Protein AF-A0A9P1D8M9-F1 (afdb_monomer)

Solvent-accessible surface area (backbone atoms only — not comparable to full-atom values): 9710 Å² total; per-residue (Å²): 132,84,57,68,71,58,57,52,52,51,53,57,55,58,54,73,77,52,80,89,57,94,80,52,59,65,56,72,58,44,52,62,52,55,50,53,52,49,54,53,49,50,51,52,50,47,54,51,45,61,74,48,66,83,54,83,80,42,76,63,54,57,52,51,51,53,50,51,52,53,50,51,52,54,57,50,67,72,66,58,78,61,70,66,42,81,45,79,55,98,90,42,82,41,79,46,59,63,82,79,78,78,93,59,58,70,71,58,46,50,54,50,50,52,52,53,47,51,72,68,60,61,59,84,78,84,65,78,83,68,68,42,92,76,56,84,78,56,84,75,80,63,47,100,85,71,47,91,71,81,88,131

Radius of gyration: 29.12 Å; Cα contacts (8 Å, |Δi|>4): 42; chains: 1; bounding box: 78×34×75 Å

Organism: NCBI:txid2562237

Mean predicted aligned error: 20.22 Å

pLDDT: mean 70.49, std 11.44, range [43.16, 90.38]

Sequence (152 aa):
MLYLPRRAAEIVALNSLYAQSSSGSLQHAALPRIRNVLEASDELLAEQADQNLGMIRDKHWARERLRREKAYTAAQAQKEEVEPKWVLRRGTWYYEGGVQPEYLPADQAMNKFVKEEEDRGRGPRWENGIAKPGLMRRWFKRNPHGGFFDEL

Nearest PDB structures (foldseek):
  8iy5-assembly1_R  TM=4.035E-01  e=4.353E+00  Homo sapiens
  8xgr-assembly1_R  TM=4.008E-01  e=7.981E+00  Homo sapiens
  8hbd-assembly1_R  TM=2.690E-01  e=6.096E+00  Homo sapiens

Secondary structure (DSSP, 8-state):
---HHHHHHHHHHHHHTS---TTSHHHHHHHHHHHHHHHHHHHHHHHHHHHHTTS---HHHHHHHHHHHHHHHHHHHTTS----EEEEETTEEEEESSPPPP---HHHHHHHHHHHHHHTT--S----SSS-TTTTTS--PPPTTS-S----

Structure (mmCIF, N/CA/C/O backbone):
data_AF-A0A9P1D8M9-F1
#
_entry.id   AF-A0A9P1D8M9-F1
#
loop_
_atom_site.group_PDB
_atom_site.id
_atom_site.type_symbol
_atom_site.label_atom_id
_atom_site.label_alt_id
_atom_site.label_comp_id
_atom_site.label_asym_id
_atom_site.label_entity_id
_atom_site.label_seq_id
_atom_site.pdbx_PDB_ins_code
_atom_site.Cartn_x
_atom_site.Cartn_y
_atom_site.Cartn_z
_atom_site.occupancy
_atom_site.B_iso_or_equiv
_atom_site.auth_seq_id
_atom_site.auth_comp_id
_atom_site.auth_asym_id
_atom_site.auth_atom_id
_atom_site.pdbx_PDB_model_num
ATOM 1 N N . MET A 1 1 ? 1.379 -5.120 -40.583 1.00 49.56 1 MET A N 1
ATOM 2 C CA . MET A 1 1 ? 0.240 -5.824 -39.951 1.00 49.56 1 MET A CA 1
ATOM 3 C C . MET A 1 1 ? 0.734 -6.461 -38.664 1.00 49.56 1 MET A C 1
ATOM 5 O O . MET A 1 1 ? 1.538 -7.379 -38.736 1.00 49.56 1 MET A O 1
ATOM 9 N N . LEU A 1 2 ? 0.337 -5.947 -37.498 1.00 51.44 2 LEU A N 1
ATOM 10 C CA . LEU A 1 2 ? 0.683 -6.583 -36.222 1.00 51.44 2 LEU A CA 1
ATOM 11 C C . LEU A 1 2 ? -0.130 -7.878 -36.079 1.00 51.44 2 LEU A C 1
ATOM 13 O O . LEU A 1 2 ? -1.344 -7.869 -36.274 1.00 51.44 2 LEU A O 1
ATOM 17 N N . TYR A 1 3 ? 0.563 -8.981 -35.795 1.00 72.12 3 TYR A N 1
ATOM 18 C CA . TYR A 1 3 ? 0.021 -10.337 -35.668 1.00 72.12 3 TYR A CA 1
ATOM 19 C C . TYR A 1 3 ? -1.166 -10.355 -34.679 1.00 72.12 3 TYR A C 1
ATOM 21 O O . TYR A 1 3 ? -1.029 -9.915 -33.538 1.00 72.12 3 TYR A O 1
ATOM 29 N N . LEU A 1 4 ? -2.321 -10.881 -35.104 1.00 74.19 4 LEU A N 1
ATOM 30 C CA . LEU A 1 4 ? -3.557 -11.023 -34.307 1.00 74.19 4 LEU A CA 1
ATOM 31 C C . LEU A 1 4 ? -3.346 -11.551 -32.864 1.00 74.19 4 LEU A C 1
ATOM 33 O O . LEU A 1 4 ? -3.939 -10.987 -31.944 1.00 74.19 4 LEU A O 1
ATOM 37 N N . PRO A 1 5 ? -2.466 -12.548 -32.625 1.00 72.44 5 PRO A N 1
ATOM 38 C CA . PRO A 1 5 ? -2.156 -13.041 -31.280 1.00 72.44 5 PRO A CA 1
ATOM 39 C C . PRO A 1 5 ? -1.569 -11.976 -30.349 1.00 72.44 5 PRO A C 1
ATOM 41 O O . PRO A 1 5 ? -1.891 -11.939 -29.165 1.00 72.44 5 PRO A O 1
ATOM 44 N N . ARG A 1 6 ? -0.730 -11.081 -30.886 1.00 69.88 6 ARG A N 1
ATOM 45 C CA . ARG A 1 6 ? -0.079 -10.020 -30.109 1.00 69.88 6 ARG A CA 1
ATOM 46 C C . ARG A 1 6 ? -1.095 -8.975 -29.652 1.00 69.88 6 ARG A C 1
ATOM 48 O O . ARG A 1 6 ? -1.116 -8.620 -28.481 1.00 69.88 6 ARG A O 1
ATOM 55 N N . ARG A 1 7 ? -2.010 -8.580 -30.544 1.00 71.69 7 ARG A N 1
ATOM 56 C CA . ARG A 1 7 ? -3.118 -7.677 -30.196 1.00 71.69 7 ARG A CA 1
ATOM 57 C C . ARG A 1 7 ? -4.069 -8.283 -29.165 1.00 71.69 7 ARG A C 1
ATOM 59 O O . ARG A 1 7 ? -4.537 -7.573 -28.285 1.00 71.69 7 ARG A O 1
ATOM 66 N N . ALA A 1 8 ? -4.352 -9.583 -29.254 1.00 72.56 8 ALA A N 1
ATOM 67 C CA . ALA A 1 8 ? -5.183 -10.261 -28.261 1.00 72.56 8 ALA A CA 1
ATOM 68 C C . ALA A 1 8 ? -4.528 -10.248 -26.868 1.00 72.56 8 ALA A C 1
ATOM 70 O O . ALA A 1 8 ? -5.201 -9.949 -25.884 1.00 72.56 8 ALA A O 1
ATOM 71 N N . ALA A 1 9 ? -3.217 -10.498 -26.789 1.00 77.56 9 ALA A N 1
ATOM 72 C CA . ALA A 1 9 ? -2.469 -10.417 -25.535 1.00 77.56 9 ALA A CA 1
ATOM 73 C C . ALA A 1 9 ? -2.475 -8.996 -24.939 1.00 77.56 9 ALA A C 1
ATOM 75 O O . ALA A 1 9 ? -2.699 -8.839 -23.741 1.00 77.56 9 ALA A O 1
ATOM 76 N N . GLU A 1 10 ? -2.302 -7.966 -25.772 1.00 72.81 10 GLU A N 1
ATOM 77 C CA . GLU A 1 10 ? -2.354 -6.557 -25.351 1.00 72.81 10 GLU A CA 1
ATOM 78 C C . GLU A 1 10 ? -3.734 -6.173 -24.789 1.00 72.81 10 GLU A C 1
ATOM 80 O O . GLU A 1 10 ? -3.823 -5.533 -23.744 1.00 72.81 10 GLU A O 1
ATOM 85 N N . ILE A 1 11 ? -4.822 -6.619 -25.425 1.00 75.00 11 ILE A N 1
ATOM 86 C CA . ILE A 1 11 ? -6.191 -6.372 -24.943 1.00 75.00 11 ILE A CA 1
ATOM 87 C C . ILE A 1 11 ? -6.433 -7.057 -23.591 1.00 75.00 11 ILE A C 1
ATOM 89 O O . ILE A 1 11 ? -7.006 -6.454 -22.685 1.00 75.00 11 ILE A O 1
ATOM 93 N N . VAL A 1 12 ? -5.983 -8.305 -23.431 1.00 77.88 12 VAL A N 1
ATOM 94 C CA . VAL A 1 12 ? -6.113 -9.039 -22.161 1.00 77.88 12 VAL A CA 1
ATOM 95 C C . VAL A 1 12 ? -5.309 -8.361 -21.049 1.00 77.88 12 VAL A C 1
ATOM 97 O O . VAL A 1 12 ? -5.804 -8.243 -19.929 1.00 77.88 12 VAL A O 1
ATOM 100 N N . ALA A 1 13 ? -4.107 -7.870 -21.354 1.00 78.88 13 ALA A N 1
ATOM 101 C CA . ALA A 1 13 ? -3.283 -7.136 -20.400 1.00 78.88 13 ALA A CA 1
ATOM 102 C C . ALA A 1 13 ? -3.910 -5.792 -19.999 1.00 78.88 13 ALA A C 1
ATOM 104 O O . ALA A 1 13 ? -3.917 -5.455 -18.822 1.00 78.88 13 ALA A O 1
ATOM 105 N N . LEU A 1 14 ? -4.506 -5.048 -20.934 1.00 76.19 14 LEU A N 1
ATOM 106 C CA . LEU A 1 14 ? -5.222 -3.810 -20.606 1.00 76.19 14 LEU A CA 1
ATOM 107 C C . LEU A 1 14 ? -6.441 -4.071 -19.711 1.00 76.19 14 LEU A C 1
ATOM 109 O O . LEU A 1 14 ? -6.698 -3.301 -18.788 1.00 76.19 14 LEU A O 1
ATOM 113 N N . ASN A 1 15 ? -7.151 -5.179 -19.935 1.00 76.69 15 ASN A N 1
ATOM 114 C CA . ASN A 1 15 ? -8.307 -5.568 -19.126 1.00 76.69 15 ASN A CA 1
ATOM 115 C C . ASN A 1 15 ? -7.963 -5.944 -17.680 1.00 76.69 15 ASN A C 1
ATOM 117 O O . ASN A 1 15 ? -8.849 -5.893 -16.832 1.00 76.69 15 ASN A O 1
ATOM 121 N N . SER A 1 16 ? -6.711 -6.298 -17.368 1.00 78.31 16 SER A N 1
ATOM 122 C CA . SER A 1 16 ? -6.300 -6.573 -15.983 1.00 78.31 16 SER A CA 1
ATOM 123 C C . SER A 1 16 ? -6.051 -5.301 -15.163 1.00 78.31 16 SER A C 1
ATOM 125 O O . SER A 1 16 ? -6.047 -5.357 -13.935 1.00 78.31 16 SER A O 1
ATOM 127 N N . LEU A 1 17 ? -5.879 -4.150 -15.824 1.00 74.75 17 LEU A N 1
ATOM 128 C CA . LEU A 1 17 ? -5.570 -2.866 -15.188 1.00 74.75 17 LEU A CA 1
ATOM 129 C C . LEU A 1 17 ? -6.815 -2.087 -14.738 1.00 74.75 17 LEU A C 1
ATOM 131 O O . LEU A 1 17 ? -6.680 -1.034 -14.114 1.00 74.75 17 LEU A O 1
ATOM 135 N N . TYR A 1 18 ? -8.026 -2.567 -15.040 1.00 73.19 18 TYR A N 1
ATOM 136 C CA . TYR A 1 18 ? -9.265 -1.909 -14.626 1.00 73.19 18 TYR A CA 1
ATOM 137 C C . TYR A 1 18 ? -10.351 -2.910 -14.215 1.00 73.19 18 TYR A C 1
ATOM 139 O O . TYR A 1 18 ? -10.440 -4.021 -14.730 1.00 73.19 18 TYR A O 1
ATOM 147 N N . ALA A 1 19 ? -11.221 -2.501 -13.289 1.00 73.50 19 ALA A N 1
ATOM 148 C CA . ALA A 1 19 ? -12.385 -3.290 -12.902 1.00 73.50 19 ALA A CA 1
ATOM 149 C C . ALA A 1 19 ? -13.536 -3.067 -13.893 1.00 73.50 19 ALA A C 1
ATOM 151 O O . ALA A 1 19 ? -13.894 -1.928 -14.208 1.00 73.50 19 ALA A O 1
ATOM 152 N N . GLN A 1 20 ? -14.142 -4.154 -14.371 1.00 71.25 20 GLN A N 1
ATOM 153 C CA . GLN A 1 20 ? -15.272 -4.088 -15.294 1.00 71.25 20 GLN A CA 1
ATOM 154 C C . GLN A 1 20 ? -16.458 -3.380 -14.630 1.00 71.25 20 GLN A C 1
ATOM 156 O O . GLN A 1 20 ? -17.049 -3.869 -13.672 1.00 71.25 20 GLN A O 1
ATOM 161 N N . SER A 1 21 ? -16.804 -2.204 -15.152 1.00 67.94 21 SER A N 1
ATOM 162 C CA . SER A 1 21 ? -17.998 -1.470 -14.738 1.00 67.94 21 SER A CA 1
ATOM 163 C C . SER A 1 21 ? -19.215 -1.959 -15.521 1.00 67.94 21 SER A C 1
ATOM 165 O O . SER A 1 21 ? -19.139 -2.110 -16.743 1.00 67.94 21 SER A O 1
ATOM 167 N N . SER A 1 22 ? -20.337 -2.166 -14.828 1.00 65.44 22 SER A N 1
ATOM 168 C CA . SER A 1 22 ? -21.617 -2.591 -15.409 1.00 65.44 22 SER A CA 1
ATOM 169 C C . SER A 1 22 ? -22.259 -1.541 -16.322 1.00 65.44 22 SER A C 1
ATOM 171 O O . SER A 1 22 ? -23.140 -1.882 -17.105 1.00 65.44 22 SER A O 1
ATOM 173 N N . SER A 1 23 ? -21.820 -0.278 -16.261 1.00 66.94 23 SER A N 1
ATOM 174 C CA . SER A 1 23 ? -22.384 0.818 -17.058 1.00 66.94 23 SER A CA 1
ATOM 175 C C . SER A 1 23 ? -21.706 1.030 -18.417 1.00 66.94 23 SER A C 1
ATOM 177 O O . SER A 1 23 ? -22.154 1.886 -19.176 1.00 66.94 23 SER A O 1
ATOM 179 N N . GLY A 1 24 ? -20.636 0.287 -18.742 1.00 61.31 24 GLY A N 1
ATOM 180 C CA . GLY A 1 24 ? -19.932 0.311 -20.040 1.00 61.31 24 GLY A CA 1
ATOM 181 C C . GLY A 1 24 ? -19.174 1.609 -20.374 1.00 61.31 24 GLY A C 1
ATOM 182 O O . GLY A 1 24 ? -18.097 1.567 -20.966 1.00 61.31 24 GLY A O 1
ATOM 183 N N . SER A 1 25 ? -19.664 2.768 -19.930 1.00 63.03 25 SER A N 1
ATOM 184 C CA . SER A 1 25 ? -19.108 4.098 -20.214 1.00 63.03 25 SER A CA 1
ATOM 185 C C . SER A 1 25 ? -17.697 4.288 -19.660 1.00 63.03 25 SER A C 1
ATOM 187 O O . SER A 1 25 ? -16.842 4.896 -20.305 1.00 63.03 25 SER A O 1
ATOM 189 N N . LEU A 1 26 ? -17.426 3.698 -18.495 1.00 60.00 26 LEU A N 1
ATOM 190 C CA . LEU A 1 26 ? -16.119 3.744 -17.846 1.00 60.00 26 LEU A CA 1
ATOM 191 C C . LEU A 1 26 ? -15.061 2.995 -18.671 1.00 60.00 26 LEU A C 1
ATOM 193 O O . LEU A 1 26 ? -13.926 3.447 -18.763 1.00 60.00 26 LEU A O 1
ATOM 197 N N . GLN A 1 27 ? -15.443 1.910 -19.350 1.00 66.06 27 GLN A N 1
ATOM 198 C CA . GLN A 1 27 ? -14.528 1.093 -20.153 1.00 66.06 27 GLN A CA 1
ATOM 199 C C . GLN A 1 27 ? -14.143 1.808 -21.455 1.00 66.06 27 GLN A C 1
ATOM 201 O O . GLN A 1 27 ? -12.964 1.888 -21.795 1.00 66.06 27 GLN A O 1
ATOM 206 N N . HIS A 1 28 ? -15.124 2.406 -22.140 1.00 70.44 28 HIS A N 1
ATOM 207 C CA . HIS A 1 28 ? -14.898 3.121 -23.399 1.00 70.44 28 HIS A CA 1
ATOM 208 C C . HIS A 1 28 ? -14.055 4.393 -23.237 1.00 70.44 28 HIS A C 1
ATOM 210 O O . HIS A 1 28 ? -13.316 4.748 -24.151 1.00 70.44 28 HIS A O 1
ATOM 216 N N . ALA A 1 29 ? -14.132 5.062 -22.082 1.00 73.62 29 ALA A N 1
ATOM 217 C CA . ALA A 1 29 ? -13.341 6.261 -21.807 1.00 73.62 29 ALA A CA 1
ATOM 218 C C . ALA A 1 29 ? -11.980 5.964 -21.152 1.00 73.62 29 ALA A C 1
ATOM 220 O O . ALA A 1 29 ? -11.011 6.676 -21.417 1.00 73.62 29 ALA A O 1
ATOM 221 N N . ALA A 1 30 ? -11.885 4.942 -20.293 1.00 75.69 30 ALA A N 1
ATOM 222 C CA . ALA A 1 30 ? -10.656 4.649 -19.555 1.00 75.69 30 ALA A CA 1
ATOM 223 C C . ALA A 1 30 ? -9.619 3.901 -20.397 1.00 75.69 30 ALA A C 1
ATOM 225 O O . ALA A 1 30 ? -8.436 4.220 -20.306 1.00 75.69 30 ALA A O 1
ATOM 226 N N . LEU A 1 31 ? -10.040 2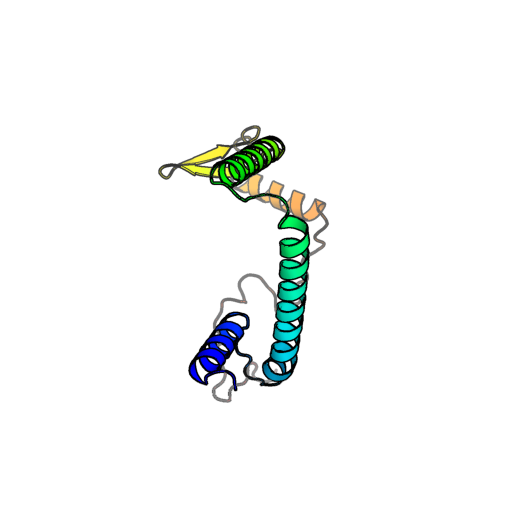.959 -21.248 1.00 77.94 31 LEU A N 1
ATOM 227 C CA . LEU A 1 31 ? -9.119 2.154 -22.057 1.00 77.94 31 LEU A CA 1
ATOM 228 C C . LEU A 1 31 ? -8.218 2.997 -22.977 1.00 77.94 31 LEU A C 1
ATOM 230 O O . LEU A 1 31 ? -7.002 2.802 -22.934 1.00 77.94 31 LEU A O 1
ATOM 234 N N . PRO A 1 32 ? -8.741 3.972 -23.751 1.00 81.50 32 PRO A N 1
ATOM 235 C CA . PRO A 1 32 ? -7.890 4.847 -24.556 1.00 81.50 32 PRO A CA 1
ATOM 236 C C . PRO A 1 32 ? -6.932 5.686 -23.703 1.00 81.50 32 PRO A C 1
ATOM 238 O O . PRO A 1 32 ? -5.790 5.893 -24.090 1.00 81.50 32 PRO A O 1
ATOM 241 N N . ARG A 1 33 ? -7.366 6.143 -22.519 1.00 79.44 33 ARG A N 1
ATOM 242 C CA . ARG A 1 33 ? -6.522 6.947 -21.619 1.00 79.44 33 ARG A CA 1
ATOM 243 C C . ARG A 1 33 ? -5.371 6.133 -21.042 1.00 79.44 33 ARG A C 1
ATOM 245 O O . ARG A 1 33 ? -4.238 6.592 -21.088 1.00 79.44 33 ARG A O 1
ATOM 252 N N . ILE A 1 34 ? -5.656 4.935 -20.531 1.00 80.94 34 ILE A N 1
ATOM 253 C CA . ILE A 1 34 ? -4.640 4.022 -19.991 1.00 80.94 34 ILE A CA 1
ATOM 254 C C . ILE A 1 34 ? -3.635 3.675 -21.087 1.00 80.94 34 ILE A C 1
ATOM 256 O O . ILE A 1 34 ? -2.434 3.760 -20.861 1.00 80.94 34 ILE A O 1
ATOM 260 N N . ARG A 1 35 ? -4.119 3.366 -22.294 1.00 83.31 35 ARG A N 1
ATOM 261 C CA . ARG A 1 35 ? -3.255 3.087 -23.438 1.00 83.31 35 ARG A CA 1
ATOM 262 C C . ARG A 1 35 ? -2.332 4.262 -23.776 1.00 83.31 35 ARG A C 1
ATOM 264 O O . ARG A 1 35 ? -1.135 4.046 -23.885 1.00 83.31 35 ARG A O 1
ATOM 271 N N . ASN A 1 36 ? -2.863 5.479 -23.885 1.00 85.06 36 ASN A N 1
ATOM 272 C CA . ASN A 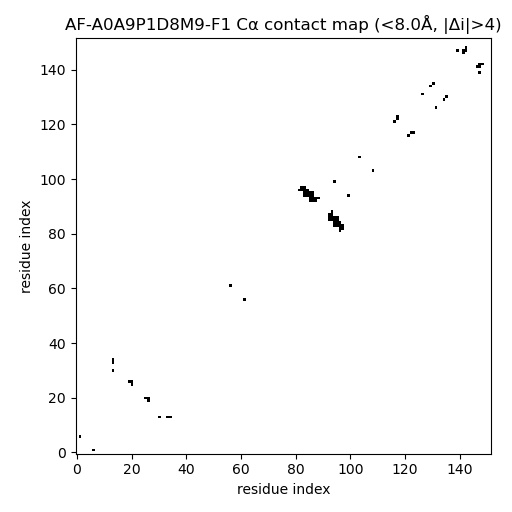1 36 ? -2.053 6.659 -24.206 1.00 85.06 36 ASN A CA 1
ATOM 273 C C . ASN A 1 36 ? -0.985 6.935 -23.136 1.00 85.06 36 ASN A C 1
ATOM 275 O O . ASN A 1 36 ? 0.127 7.331 -23.462 1.00 85.06 36 ASN A O 1
ATOM 279 N N . VAL A 1 37 ? -1.315 6.720 -21.858 1.00 84.12 37 VAL A N 1
ATOM 280 C CA . VAL A 1 37 ? -0.351 6.871 -20.757 1.00 84.12 37 VAL A CA 1
ATOM 281 C C . VAL A 1 37 ? 0.749 5.815 -20.841 1.00 84.12 37 VAL A C 1
ATOM 283 O O . VAL A 1 37 ? 1.913 6.144 -20.634 1.00 84.12 37 VAL A O 1
ATOM 286 N N . LEU A 1 38 ? 0.397 4.567 -21.159 1.00 80.19 38 LEU A N 1
ATOM 287 C CA . LEU A 1 38 ? 1.372 3.489 -21.317 1.00 80.19 38 LEU A CA 1
ATOM 288 C C . LEU A 1 38 ? 2.294 3.733 -22.518 1.00 80.19 38 LEU A C 1
ATOM 290 O O . LEU A 1 38 ? 3.507 3.651 -22.358 1.00 80.19 38 LEU A O 1
ATOM 294 N N . GLU A 1 39 ? 1.745 4.122 -23.673 1.00 85.12 39 GLU A N 1
ATOM 295 C CA . GLU A 1 39 ? 2.533 4.466 -24.867 1.00 85.12 39 GLU A CA 1
ATOM 296 C C . GLU A 1 39 ? 3.500 5.631 -24.577 1.00 85.12 39 GLU A C 1
ATOM 298 O O . GLU A 1 39 ? 4.692 5.518 -24.851 1.00 85.12 39 GLU A O 1
ATOM 303 N N . ALA A 1 40 ? 3.036 6.694 -23.909 1.00 80.00 40 ALA A N 1
ATOM 304 C CA . ALA A 1 40 ? 3.900 7.804 -23.498 1.00 80.00 40 ALA A CA 1
ATOM 305 C C . ALA A 1 40 ? 4.977 7.382 -22.480 1.00 80.00 40 ALA A C 1
ATOM 307 O O . ALA A 1 40 ? 6.098 7.888 -22.501 1.00 80.00 40 ALA A O 1
ATOM 308 N N . SER A 1 41 ? 4.660 6.454 -21.571 1.00 78.75 41 SER A N 1
ATOM 309 C CA . SER A 1 41 ? 5.647 5.934 -20.620 1.00 78.75 41 SER A CA 1
ATOM 310 C C . SER A 1 41 ? 6.710 5.067 -21.295 1.00 78.75 41 SER A C 1
ATOM 312 O O . SER A 1 41 ? 7.877 5.149 -20.917 1.00 78.75 41 SER A O 1
ATOM 314 N N . ASP A 1 42 ? 6.334 4.295 -22.317 1.00 77.81 42 ASP A N 1
ATOM 315 C CA . ASP A 1 42 ? 7.262 3.485 -23.105 1.00 77.81 42 ASP A CA 1
ATOM 316 C C . ASP A 1 42 ? 8.201 4.371 -23.932 1.00 77.81 42 ASP A C 1
ATOM 318 O O . ASP A 1 42 ? 9.399 4.094 -23.987 1.00 77.81 42 ASP A O 1
ATOM 322 N N . GLU A 1 43 ? 7.697 5.466 -24.511 1.00 77.81 43 GLU A N 1
ATOM 323 C CA . GLU A 1 43 ? 8.520 6.470 -25.201 1.00 77.81 43 GLU A CA 1
ATOM 324 C C . GLU A 1 43 ? 9.537 7.110 -24.250 1.00 77.81 43 GLU A C 1
ATOM 326 O O . GLU A 1 43 ? 10.728 7.141 -24.552 1.00 77.81 43 GLU A O 1
ATOM 331 N N . LEU A 1 44 ? 9.114 7.515 -23.049 1.00 75.00 44 LEU A N 1
ATOM 332 C CA . LEU A 1 44 ? 10.027 8.054 -22.036 1.00 75.00 44 LEU A CA 1
ATOM 333 C C . LEU A 1 44 ? 11.063 7.023 -21.571 1.00 75.00 44 LEU A C 1
ATOM 335 O O . LEU A 1 44 ? 12.221 7.369 -21.337 1.00 75.00 44 LEU A O 1
ATOM 339 N N . LEU A 1 45 ? 10.674 5.754 -21.426 1.00 73.25 45 LEU A N 1
ATOM 340 C CA . LEU A 1 45 ? 11.605 4.677 -21.088 1.00 73.25 45 LEU A CA 1
ATOM 341 C C . LEU A 1 45 ? 12.588 4.401 -22.225 1.00 73.25 45 LEU A C 1
ATOM 343 O O . LEU A 1 45 ? 13.746 4.096 -21.941 1.00 73.25 45 LEU A O 1
ATOM 347 N N . ALA A 1 46 ? 12.160 4.521 -23.482 1.00 71.00 46 ALA A N 1
ATOM 348 C CA . ALA A 1 46 ? 13.023 4.406 -24.649 1.00 71.00 46 ALA A CA 1
ATOM 349 C C . ALA A 1 46 ? 14.011 5.579 -24.725 1.00 71.00 46 ALA A C 1
ATOM 351 O O . ALA A 1 46 ? 15.208 5.347 -24.850 1.00 71.00 46 ALA A O 1
ATOM 352 N N . GLU A 1 47 ? 13.557 6.817 -24.523 1.00 70.62 47 GLU A N 1
ATOM 353 C CA . GLU A 1 47 ? 14.421 8.003 -24.458 1.00 70.62 47 GLU A CA 1
ATOM 354 C C . GLU A 1 47 ? 15.428 7.915 -23.303 1.00 70.62 47 GLU A C 1
ATOM 356 O O . GLU A 1 47 ? 16.615 8.208 -23.465 1.00 70.62 47 GLU A O 1
ATOM 361 N N . GLN A 1 48 ? 14.989 7.454 -22.129 1.00 64.44 48 GLN A N 1
ATOM 362 C CA . GLN A 1 48 ? 15.881 7.186 -21.003 1.00 64.44 48 GLN A CA 1
ATOM 363 C C . GLN A 1 48 ? 16.832 6.027 -21.291 1.00 64.44 48 GLN A C 1
ATOM 365 O O . GLN A 1 48 ? 17.972 6.050 -20.825 1.00 64.44 48 GLN A O 1
ATOM 370 N N . ALA A 1 49 ? 16.394 4.989 -22.003 1.00 60.75 49 ALA A N 1
ATOM 371 C CA . ALA A 1 49 ? 17.262 3.896 -22.413 1.00 60.75 49 ALA A CA 1
ATOM 372 C C . ALA A 1 49 ? 18.342 4.416 -23.363 1.00 60.75 49 ALA A C 1
ATOM 374 O O . ALA A 1 49 ? 19.512 4.149 -23.101 1.00 60.75 49 ALA A O 1
ATOM 375 N N . ASP A 1 50 ? 17.979 5.238 -24.345 1.00 59.50 50 ASP A N 1
ATOM 376 C CA . ASP A 1 50 ? 18.895 5.848 -25.308 1.00 59.50 50 ASP A CA 1
ATOM 377 C C . ASP A 1 50 ? 19.906 6.789 -24.643 1.00 59.50 50 ASP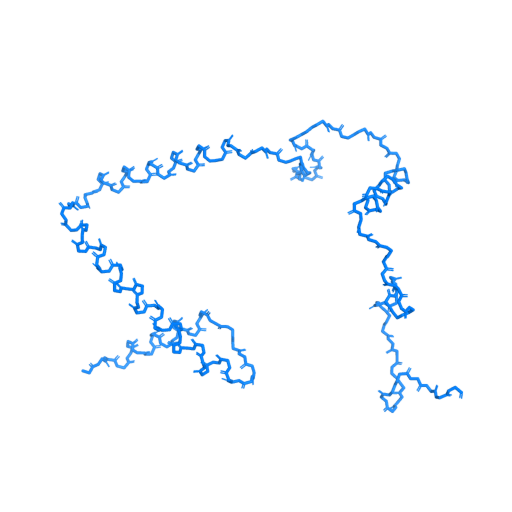 A C 1
ATOM 379 O O . ASP A 1 50 ? 21.103 6.712 -24.921 1.00 59.50 50 ASP A O 1
ATOM 383 N N . GLN A 1 51 ? 19.478 7.591 -23.664 1.00 61.31 51 GLN A N 1
ATOM 384 C CA . GLN A 1 51 ? 20.388 8.399 -22.840 1.00 61.31 51 GLN A CA 1
ATOM 385 C C . GLN A 1 51 ? 21.310 7.542 -21.950 1.00 61.31 51 GLN A C 1
ATOM 387 O O . GLN A 1 51 ? 22.412 7.965 -21.604 1.00 61.31 51 GLN A O 1
ATOM 392 N N . ASN A 1 52 ? 20.892 6.324 -21.590 1.00 56.44 52 ASN A N 1
ATOM 393 C CA . ASN A 1 52 ? 21.657 5.392 -20.757 1.00 56.44 52 ASN A CA 1
ATOM 394 C C . ASN A 1 52 ? 22.459 4.343 -21.556 1.00 56.44 52 ASN A C 1
ATOM 396 O O . ASN A 1 52 ? 23.175 3.549 -20.939 1.00 56.44 52 ASN A O 1
ATOM 400 N N . LEU A 1 53 ? 22.385 4.328 -22.894 1.00 52.16 53 LEU A N 1
ATOM 401 C CA . LEU A 1 53 ? 23.117 3.385 -23.757 1.00 52.16 53 LEU A CA 1
ATOM 402 C C . LEU A 1 53 ? 24.641 3.626 -23.777 1.00 52.16 53 LEU A C 1
ATOM 404 O O . LEU A 1 53 ? 25.380 2.810 -24.321 1.00 52.16 53 LEU A O 1
ATOM 408 N N . GLY A 1 54 ? 25.137 4.695 -23.142 1.00 52.78 54 GLY A N 1
ATOM 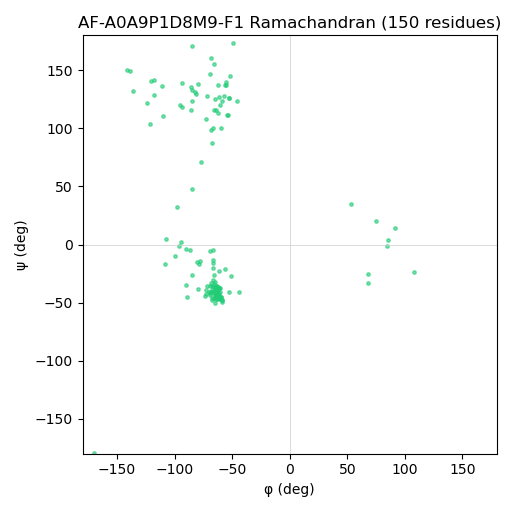409 C CA . GLY A 1 54 ? 26.574 4.952 -22.977 1.00 52.78 54 GLY A CA 1
ATOM 410 C C . GLY A 1 54 ? 27.262 4.135 -21.873 1.00 52.78 54 GLY A C 1
ATOM 411 O O . GLY A 1 54 ? 28.489 4.076 -21.837 1.00 52.78 54 GLY A O 1
ATOM 412 N N . MET A 1 55 ? 26.511 3.489 -20.973 1.00 57.03 55 MET A N 1
ATOM 413 C CA . MET A 1 55 ? 27.086 2.612 -19.949 1.00 57.03 55 MET A CA 1
ATOM 414 C C . MET A 1 55 ? 26.728 1.164 -20.249 1.00 57.03 55 MET A C 1
ATOM 416 O O . MET A 1 55 ? 25.580 0.749 -20.091 1.00 57.03 55 MET A O 1
ATOM 420 N N . ILE A 1 56 ? 27.732 0.375 -20.630 1.00 58.66 56 ILE A N 1
ATOM 421 C CA . ILE A 1 56 ? 27.617 -1.081 -20.712 1.00 58.66 56 ILE A CA 1
ATOM 422 C C . ILE A 1 56 ? 27.113 -1.577 -19.349 1.00 58.66 56 ILE A C 1
ATOM 424 O O . ILE A 1 56 ? 27.788 -1.456 -18.324 1.00 58.66 56 ILE A O 1
ATOM 428 N N . ARG A 1 57 ? 25.873 -2.078 -19.321 1.00 60.16 57 ARG A N 1
ATOM 429 C CA . ARG A 1 57 ? 25.218 -2.599 -18.115 1.00 60.16 57 ARG A CA 1
ATOM 430 C C . ARG A 1 57 ? 25.759 -3.988 -17.801 1.00 60.16 57 ARG A C 1
ATOM 432 O O . ARG A 1 57 ? 25.068 -4.993 -17.944 1.00 60.16 57 ARG A O 1
ATOM 439 N N . ASP A 1 58 ? 27.005 -4.034 -17.354 1.00 70.06 58 ASP A N 1
ATOM 440 C CA . ASP A 1 58 ? 27.622 -5.265 -16.887 1.00 70.06 58 ASP A CA 1
ATOM 441 C C . ASP A 1 58 ? 26.978 -5.744 -15.582 1.00 70.06 58 ASP A C 1
ATOM 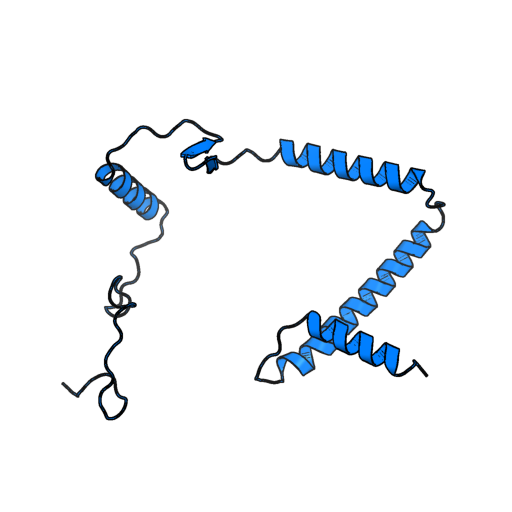443 O O . ASP A 1 58 ? 26.392 -4.981 -14.805 1.00 70.06 58 ASP A O 1
ATOM 447 N N . LYS A 1 59 ? 27.160 -7.030 -15.267 1.00 70.50 59 LYS A N 1
ATOM 448 C CA . LYS A 1 59 ? 26.717 -7.641 -13.998 1.00 70.50 59 LYS A CA 1
ATOM 449 C C . LYS A 1 59 ? 27.184 -6.853 -12.763 1.00 70.50 59 LYS A C 1
ATOM 451 O O . LYS A 1 59 ? 26.539 -6.901 -11.715 1.00 70.50 59 LYS A O 1
ATOM 456 N N . HIS A 1 60 ? 28.298 -6.131 -12.879 1.00 69.69 60 HIS A N 1
ATOM 457 C CA . HIS A 1 60 ? 28.828 -5.251 -11.842 1.00 69.69 60 HIS A CA 1
ATOM 458 C C . HIS A 1 60 ? 27.971 -3.996 -11.625 1.00 69.69 60 HIS A C 1
ATOM 460 O O . HIS A 1 60 ? 27.676 -3.680 -10.474 1.00 69.69 60 HIS A O 1
ATOM 466 N N . TRP A 1 61 ? 27.472 -3.367 -12.692 1.00 77.12 61 TRP A N 1
ATOM 467 C CA . TRP A 1 61 ? 26.576 -2.208 -12.621 1.00 77.12 61 TRP A CA 1
ATOM 468 C C . TRP A 1 61 ? 25.266 -2.545 -11.896 1.00 77.12 61 TRP A C 1
ATOM 470 O O . TRP A 1 61 ? 24.855 -1.842 -10.971 1.00 77.12 61 TRP A O 1
ATOM 480 N N . ALA A 1 62 ? 24.648 -3.682 -12.239 1.00 74.88 62 ALA A N 1
ATOM 481 C CA . ALA A 1 62 ? 23.415 -4.134 -11.591 1.00 74.88 62 ALA A CA 1
ATOM 482 C C . ALA A 1 62 ? 23.625 -4.434 -10.095 1.00 74.88 62 ALA A C 1
ATOM 484 O O . ALA A 1 62 ? 22.802 -4.069 -9.254 1.00 74.88 62 ALA A O 1
ATOM 485 N N . ARG A 1 63 ? 24.758 -5.058 -9.742 1.00 79.94 63 ARG A N 1
ATOM 486 C CA . ARG A 1 63 ? 25.129 -5.324 -8.342 1.00 79.94 63 ARG A CA 1
ATOM 487 C C . ARG A 1 63 ? 25.348 -4.040 -7.552 1.00 79.94 63 ARG A C 1
ATOM 489 O O . ARG A 1 63 ? 24.966 -3.980 -6.386 1.00 79.94 63 ARG A O 1
ATOM 496 N N . GLU A 1 64 ? 25.968 -3.036 -8.157 1.00 80.44 64 GLU A N 1
ATOM 497 C CA . GLU A 1 64 ? 26.227 -1.762 -7.496 1.00 80.44 64 GLU A CA 1
ATOM 498 C C . GLU A 1 64 ? 24.935 -0.976 -7.260 1.00 80.44 64 GLU A C 1
ATOM 500 O O . GLU A 1 64 ? 24.714 -0.478 -6.156 1.00 80.44 64 GLU A O 1
ATOM 505 N N . ARG A 1 65 ? 24.026 -0.963 -8.241 1.00 81.12 65 ARG A N 1
ATOM 506 C CA . ARG A 1 65 ? 22.700 -0.350 -8.100 1.00 81.12 65 ARG A CA 1
ATOM 507 C C . ARG A 1 65 ? 21.870 -1.012 -7.000 1.00 81.12 65 ARG A C 1
ATOM 509 O O . ARG A 1 65 ? 21.374 -0.315 -6.120 1.00 81.12 65 ARG A O 1
ATOM 516 N N . LEU A 1 66 ? 21.815 -2.346 -6.976 1.00 83.25 66 LEU A N 1
ATOM 517 C CA . LEU A 1 66 ? 21.119 -3.093 -5.921 1.00 83.25 66 LEU A CA 1
ATOM 518 C C . LEU A 1 66 ? 21.716 -2.834 -4.530 1.00 83.25 66 LEU A C 1
ATOM 520 O O . LEU A 1 66 ? 20.981 -2.739 -3.549 1.00 83.25 66 LEU A O 1
ATOM 524 N N . ARG A 1 67 ? 23.045 -2.689 -4.419 1.00 86.19 67 ARG A N 1
ATOM 525 C CA . ARG A 1 67 ? 23.685 -2.303 -3.150 1.00 86.19 67 ARG A CA 1
ATOM 526 C C . ARG A 1 67 ? 23.278 -0.898 -2.714 1.00 86.19 67 ARG A C 1
ATOM 528 O O . ARG A 1 67 ? 23.003 -0.712 -1.532 1.00 86.19 67 ARG A O 1
ATOM 535 N N . ARG A 1 68 ? 23.225 0.065 -3.639 1.00 83.69 68 ARG A N 1
ATOM 536 C CA . ARG A 1 68 ? 22.809 1.447 -3.347 1.00 83.69 68 ARG A CA 1
ATOM 537 C C . ARG A 1 68 ? 21.346 1.519 -2.914 1.00 83.69 68 ARG A C 1
ATOM 539 O O . ARG A 1 68 ? 21.063 2.142 -1.900 1.00 83.69 68 ARG A O 1
ATOM 546 N N . GLU A 1 69 ? 20.440 0.828 -3.604 1.00 81.44 69 GLU A N 1
ATOM 547 C CA . GLU A 1 69 ? 19.022 0.753 -3.214 1.00 81.44 69 GLU A CA 1
ATOM 548 C C . GLU A 1 69 ? 18.841 0.076 -1.848 1.00 81.44 69 GLU A C 1
ATOM 550 O O . GLU A 1 69 ? 18.103 0.570 -0.994 1.00 81.44 69 GLU A O 1
ATOM 555 N N . LYS A 1 70 ? 19.577 -1.009 -1.577 1.00 86.69 70 LYS A N 1
ATOM 556 C CA . LYS A 1 70 ? 19.558 -1.664 -0.262 1.00 86.69 70 LYS A CA 1
ATOM 557 C C . LYS A 1 70 ? 20.099 -0.763 0.855 1.00 86.69 70 LYS A C 1
ATOM 559 O O . LYS A 1 70 ? 19.567 -0.772 1.959 1.00 86.69 70 LYS A O 1
ATOM 564 N N . ALA A 1 71 ? 21.142 0.019 0.581 1.00 81.38 71 ALA A N 1
ATOM 565 C CA . ALA A 1 71 ? 21.672 0.988 1.538 1.00 81.38 71 ALA A CA 1
ATOM 566 C C . ALA A 1 71 ? 20.692 2.148 1.780 1.00 81.38 71 ALA A C 1
ATOM 568 O O . ALA A 1 71 ? 20.514 2.566 2.919 1.00 81.38 71 ALA A O 1
ATOM 569 N N . TYR A 1 72 ? 20.022 2.628 0.729 1.00 80.12 72 TYR A N 1
ATOM 570 C CA . TYR A 1 72 ? 19.026 3.694 0.821 1.00 80.12 72 TYR A CA 1
ATOM 571 C C . TYR A 1 72 ? 17.805 3.266 1.642 1.00 80.12 72 TYR A C 1
ATOM 573 O O . TYR A 1 72 ? 17.441 3.942 2.598 1.00 80.12 72 TYR A O 1
ATOM 581 N N . THR A 1 73 ? 17.228 2.103 1.335 1.00 74.50 73 THR A N 1
ATOM 582 C CA . THR A 1 73 ? 16.107 1.528 2.099 1.00 74.50 73 THR A CA 1
ATOM 583 C C . THR A 1 73 ? 16.479 1.258 3.558 1.00 74.50 73 THR A C 1
ATOM 585 O O . THR A 1 73 ? 15.697 1.571 4.450 1.00 74.50 73 THR A O 1
ATOM 588 N N . ALA A 1 74 ? 17.687 0.755 3.833 1.00 74.12 74 ALA A N 1
ATOM 589 C CA . ALA A 1 74 ? 18.177 0.584 5.202 1.00 74.12 74 ALA A CA 1
ATOM 590 C C . ALA A 1 74 ? 18.341 1.921 5.949 1.00 74.12 74 ALA A C 1
ATOM 592 O O . ALA A 1 74 ? 17.978 2.012 7.118 1.00 74.12 74 ALA A O 1
ATOM 593 N N . ALA A 1 75 ? 18.848 2.964 5.285 1.00 73.75 75 ALA A N 1
ATOM 594 C CA . ALA A 1 75 ? 18.965 4.298 5.872 1.00 73.75 75 ALA A CA 1
ATOM 595 C C . ALA A 1 75 ? 17.594 4.957 6.108 1.00 73.75 75 ALA A C 1
ATOM 597 O O . ALA A 1 75 ? 17.425 5.700 7.073 1.00 73.75 75 ALA A O 1
ATOM 598 N N . GLN A 1 76 ? 16.612 4.677 5.250 1.00 69.12 76 GLN A N 1
ATOM 599 C CA . GLN A 1 76 ? 15.245 5.169 5.396 1.00 69.12 76 GLN A CA 1
ATOM 600 C C . GLN A 1 76 ? 14.504 4.452 6.534 1.00 69.12 76 GLN A C 1
ATOM 602 O O . GLN A 1 76 ? 13.898 5.114 7.369 1.00 69.12 76 GLN A O 1
ATOM 607 N N . ALA A 1 77 ? 14.657 3.130 6.649 1.00 62.22 77 ALA A N 1
ATOM 608 C CA . ALA A 1 77 ? 14.100 2.336 7.747 1.00 62.22 77 ALA A CA 1
ATOM 609 C C . ALA A 1 77 ? 14.642 2.739 9.133 1.00 62.22 77 ALA A C 1
ATOM 611 O O . ALA A 1 77 ? 13.993 2.490 10.141 1.00 62.22 77 ALA A O 1
ATOM 612 N N . GLN A 1 78 ? 15.822 3.364 9.203 1.00 60.53 78 GLN A N 1
ATOM 613 C CA . GLN A 1 78 ? 16.378 3.889 10.456 1.00 60.53 78 GLN A CA 1
ATOM 614 C C . GLN A 1 78 ? 15.801 5.252 10.869 1.00 60.53 78 GLN A C 1
ATOM 616 O O . GLN A 1 78 ? 16.009 5.661 12.008 1.00 60.53 78 GLN A O 1
ATOM 621 N N . LYS A 1 79 ? 15.116 5.969 9.968 1.00 58.12 79 LYS A N 1
ATOM 622 C CA . LYS A 1 79 ? 14.571 7.314 10.225 1.00 58.12 79 LYS A CA 1
ATOM 623 C C . LYS A 1 79 ? 13.084 7.343 10.556 1.00 58.12 79 LYS A C 1
ATOM 625 O O . LYS A 1 79 ? 12.592 8.398 10.941 1.00 58.12 79 LYS A O 1
ATOM 630 N N . GLU A 1 80 ? 12.371 6.235 10.398 1.00 63.44 80 GLU A N 1
ATOM 631 C CA . GLU A 1 80 ? 10.991 6.154 10.866 1.00 63.44 80 GLU A CA 1
ATOM 632 C C . GLU A 1 80 ? 11.016 6.065 12.395 1.00 63.44 80 GLU A C 1
ATOM 634 O O . GLU A 1 80 ? 11.442 5.059 12.966 1.00 63.44 80 GLU A O 1
ATOM 639 N N . GLU A 1 81 ? 10.613 7.149 13.062 1.00 67.06 81 GLU A N 1
ATOM 640 C CA . GLU A 1 81 ? 10.294 7.118 14.486 1.00 67.06 81 GLU A CA 1
ATOM 641 C C . GLU A 1 81 ? 9.249 6.020 14.684 1.00 67.06 81 GLU A C 1
ATOM 643 O O . GLU A 1 81 ? 8.144 6.086 14.148 1.00 67.06 81 GLU A O 1
ATOM 648 N N . VAL A 1 82 ? 9.648 4.940 15.357 1.00 68.12 82 VAL A N 1
ATOM 649 C CA . VAL A 1 82 ? 8.806 3.754 15.508 1.00 68.12 82 VAL A CA 1
ATOM 650 C C . VAL A 1 82 ? 7.616 4.139 16.376 1.00 68.12 82 VAL A C 1
ATOM 652 O O . VAL A 1 82 ? 7.739 4.201 17.598 1.00 68.12 82 VAL A O 1
ATOM 655 N N . GLU A 1 83 ? 6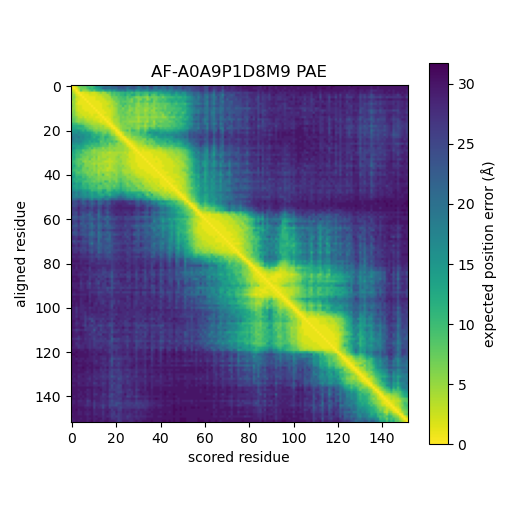.472 4.402 15.744 1.00 74.38 83 GLU A N 1
ATOM 656 C CA . GLU A 1 83 ? 5.229 4.650 16.463 1.00 74.38 83 GLU A CA 1
ATOM 657 C C . GLU A 1 83 ? 4.923 3.465 17.393 1.00 74.38 83 GLU A C 1
ATOM 659 O O . GLU A 1 83 ? 5.087 2.298 16.998 1.00 74.38 83 GLU A O 1
ATOM 664 N N . PRO A 1 84 ? 4.479 3.735 18.631 1.00 83.19 84 PRO A N 1
ATOM 665 C CA . PRO A 1 84 ? 4.164 2.682 19.572 1.00 83.19 84 PRO A CA 1
ATOM 666 C C . PRO A 1 84 ? 3.037 1.801 19.032 1.00 83.19 84 PRO A C 1
ATOM 668 O O . PRO A 1 84 ? 1.955 2.283 18.688 1.00 83.19 84 PRO A O 1
ATOM 671 N N . LYS A 1 85 ? 3.269 0.489 18.989 1.00 84.38 85 LYS A N 1
ATOM 672 C CA . LYS A 1 85 ? 2.302 -0.476 18.461 1.00 84.38 85 LYS A CA 1
ATOM 673 C C . LYS A 1 85 ? 2.223 -1.739 19.303 1.00 84.38 85 LYS A C 1
ATOM 675 O O . LYS A 1 85 ? 3.206 -2.205 19.877 1.00 84.38 85 LYS A O 1
ATOM 680 N N . TRP A 1 86 ? 1.036 -2.336 19.310 1.00 84.19 86 TRP A N 1
ATOM 681 C CA . TRP A 1 86 ? 0.820 -3.670 19.856 1.00 84.19 86 TRP A CA 1
ATOM 682 C C . TRP A 1 86 ? 1.140 -4.731 18.796 1.00 84.19 86 TRP A C 1
ATOM 684 O O . TRP A 1 86 ? 0.569 -4.725 17.706 1.00 84.19 86 TRP A O 1
ATOM 694 N N . VAL A 1 87 ? 2.047 -5.653 19.113 1.00 88.00 87 VAL A N 1
ATOM 695 C CA . VAL A 1 87 ? 2.487 -6.751 18.244 1.00 88.00 87 VAL A CA 1
ATOM 696 C C . VAL A 1 87 ? 2.138 -8.087 18.892 1.00 88.00 87 VAL A C 1
ATOM 698 O O . VAL A 1 87 ? 2.486 -8.347 20.042 1.00 88.00 87 VAL A O 1
ATOM 701 N N . LEU A 1 88 ? 1.470 -8.968 18.149 1.00 88.19 88 LEU A N 1
ATOM 702 C CA . LEU A 1 88 ? 1.160 -10.324 18.599 1.00 88.19 88 LEU A CA 1
ATOM 703 C C . LEU A 1 88 ? 2.338 -11.260 18.284 1.00 88.19 88 LEU A C 1
ATOM 705 O O . LEU A 1 88 ? 2.636 -11.511 17.116 1.00 88.19 88 LEU A O 1
ATOM 709 N N . ARG A 1 89 ? 2.999 -11.815 19.307 1.00 88.25 89 ARG A N 1
ATOM 710 C CA . ARG A 1 89 ? 4.083 -12.802 19.144 1.00 88.25 89 ARG A CA 1
ATOM 711 C C . ARG A 1 89 ? 3.741 -14.071 19.926 1.00 88.25 89 ARG A C 1
ATOM 713 O O . ARG A 1 89 ? 3.538 -14.022 21.132 1.00 88.25 89 ARG A O 1
ATOM 720 N N . ARG A 1 90 ? 3.683 -15.223 19.244 1.00 90.38 90 ARG A N 1
ATOM 721 C CA . ARG A 1 90 ? 3.389 -16.542 19.857 1.00 90.38 90 ARG A CA 1
ATOM 722 C C . ARG A 1 90 ? 2.098 -16.572 20.701 1.00 90.38 90 ARG A C 1
ATOM 724 O O . ARG A 1 90 ? 2.041 -17.259 21.711 1.00 90.38 90 ARG A O 1
ATOM 731 N N . GLY A 1 91 ? 1.073 -15.824 20.287 1.00 88.44 91 GLY A N 1
ATOM 732 C CA . GLY A 1 91 ? -0.214 -15.755 20.991 1.00 88.44 91 GLY A CA 1
ATOM 733 C C . GLY A 1 91 ? -0.275 -14.749 22.146 1.00 88.44 91 GLY A C 1
ATOM 734 O O . GLY A 1 91 ? -1.345 -14.575 22.720 1.00 88.44 91 GLY A O 1
ATOM 735 N N . THR A 1 92 ? 0.819 -14.044 22.447 1.00 85.69 92 THR A N 1
ATOM 736 C CA . THR A 1 92 ? 0.868 -13.004 23.485 1.00 85.69 92 THR A CA 1
ATOM 737 C C . THR A 1 92 ? 1.032 -11.625 22.844 1.00 85.69 92 THR A C 1
ATOM 739 O O . THR A 1 92 ? 1.810 -11.462 21.901 1.00 85.69 92 THR A O 1
ATOM 742 N N . TRP A 1 93 ? 0.285 -10.631 23.330 1.00 84.50 93 TRP A N 1
ATOM 743 C CA . TRP A 1 93 ? 0.395 -9.239 22.886 1.00 84.50 93 TRP A CA 1
ATOM 744 C C . TRP A 1 93 ? 1.560 -8.533 23.591 1.00 84.50 93 TRP A C 1
ATOM 746 O O . TRP A 1 93 ? 1.658 -8.571 24.815 1.00 84.50 93 TRP A O 1
ATOM 756 N N . TYR A 1 94 ? 2.420 -7.874 22.818 1.00 83.56 94 TYR A N 1
ATOM 757 C CA . TYR A 1 94 ? 3.561 -7.086 23.286 1.00 83.56 94 TYR A CA 1
ATOM 758 C C . TYR A 1 94 ? 3.414 -5.641 22.826 1.00 83.56 94 TYR A C 1
ATOM 760 O O . TYR A 1 94 ? 2.999 -5.398 21.697 1.00 83.56 94 TYR A O 1
ATOM 768 N N . TYR A 1 95 ? 3.771 -4.689 23.678 1.00 85.38 95 TYR A N 1
ATOM 769 C CA . TYR A 1 95 ? 3.837 -3.281 23.306 1.00 85.38 95 TYR A CA 1
ATOM 770 C C . TYR A 1 95 ? 5.278 -2.933 22.921 1.00 85.38 95 TYR A C 1
ATOM 772 O O . TYR A 1 95 ? 6.192 -3.110 23.725 1.00 85.38 95 TYR A O 1
ATOM 780 N N . GLU A 1 96 ? 5.491 -2.488 21.685 1.00 86.12 96 GLU A N 1
ATOM 781 C CA . GLU A 1 96 ? 6.802 -2.119 21.139 1.00 86.12 96 GLU A CA 1
ATOM 782 C C . GLU A 1 96 ? 6.808 -0.638 20.757 1.00 86.12 96 GLU A C 1
ATOM 784 O O . GLU A 1 96 ? 5.826 -0.146 20.209 1.00 86.12 96 GLU A O 1
ATOM 789 N N . GLY A 1 97 ? 7.922 0.062 21.001 1.00 74.75 97 GLY A N 1
ATOM 790 C CA . GLY A 1 97 ? 8.107 1.446 20.539 1.00 74.75 97 GLY A CA 1
ATOM 791 C C . GLY A 1 97 ? 7.670 2.548 21.513 1.00 74.75 97 GLY A C 1
ATOM 792 O O . GLY A 1 97 ? 7.577 3.698 21.108 1.00 74.75 97 GLY A O 1
ATOM 793 N N . GLY A 1 98 ? 7.421 2.253 22.795 1.00 77.62 98 GLY A N 1
ATOM 794 C CA . GLY A 1 98 ? 7.098 3.302 23.771 1.00 77.62 98 GLY A CA 1
ATOM 795 C C . GLY A 1 98 ? 7.070 2.847 25.229 1.00 77.62 98 GLY A C 1
ATOM 796 O O . GLY A 1 98 ? 7.292 1.677 25.538 1.00 77.62 98 GLY A O 1
ATOM 797 N N . VAL A 1 99 ? 6.767 3.789 26.130 1.00 78.50 99 VAL A N 1
ATOM 798 C CA . VAL A 1 99 ? 6.523 3.514 27.556 1.00 78.50 99 VAL A CA 1
ATOM 799 C C . VAL A 1 99 ? 5.265 2.662 27.680 1.00 78.50 99 VAL A C 1
ATOM 801 O O . VAL A 1 99 ? 4.217 3.029 27.144 1.00 78.50 99 VAL A O 1
ATOM 804 N N . GLN A 1 100 ? 5.376 1.515 28.354 1.00 75.62 100 GLN A N 1
ATOM 805 C CA . GLN A 1 100 ? 4.248 0.614 28.557 1.00 75.62 100 GLN A CA 1
ATOM 806 C C . GLN A 1 100 ? 3.114 1.374 29.263 1.00 75.62 100 GLN A C 1
ATOM 808 O O . GLN A 1 100 ? 3.371 2.008 30.289 1.00 75.62 100 GLN A O 1
ATOM 813 N N . PRO A 1 101 ? 1.881 1.351 28.726 1.00 70.06 101 PRO A N 1
ATOM 814 C CA . PRO A 1 101 ? 0.778 2.061 29.350 1.00 70.06 101 PRO A CA 1
ATOM 815 C C . PRO A 1 101 ? 0.520 1.486 30.745 1.00 70.06 101 PRO A C 1
ATOM 817 O O . PRO A 1 101 ? 0.536 0.267 30.936 1.00 70.06 101 PRO A O 1
ATOM 820 N N . GLU A 1 102 ? 0.294 2.370 31.716 1.00 79.56 102 GLU A N 1
ATOM 821 C CA . GLU A 1 102 ? -0.093 1.979 33.069 1.00 79.56 102 GLU A CA 1
ATOM 822 C C . GLU A 1 102 ? -1.346 1.099 33.023 1.00 79.56 102 GLU A C 1
ATOM 824 O O . GLU A 1 102 ? -2.270 1.339 32.238 1.00 79.56 102 GLU A O 1
ATOM 829 N N . TYR A 1 103 ? -1.371 0.055 33.856 1.00 77.25 103 TYR A N 1
ATOM 830 C CA . TYR A 1 103 ? -2.505 -0.857 33.924 1.00 77.25 103 TYR A CA 1
ATOM 831 C C . TYR A 1 103 ? -3.713 -0.127 34.521 1.00 77.25 103 TYR A C 1
ATOM 833 O O . TYR A 1 103 ? -3.838 0.019 35.736 1.00 77.25 103 TYR A O 1
ATOM 841 N N . LEU A 1 104 ? -4.599 0.343 33.648 1.00 78.44 104 LEU A N 1
ATOM 842 C CA . LEU A 1 104 ? -5.875 0.936 34.019 1.00 78.44 104 LEU A CA 1
ATOM 843 C C . LEU A 1 104 ? -6.964 -0.147 33.998 1.00 78.44 104 LEU A C 1
ATOM 845 O O . LEU A 1 104 ? -7.004 -0.955 33.064 1.00 78.44 104 LEU A O 1
ATOM 849 N N . PRO A 1 105 ? -7.887 -0.164 34.978 1.00 86.88 105 PRO A N 1
ATOM 850 C CA . PRO A 1 105 ? -9.119 -0.938 34.872 1.00 86.88 105 PRO A CA 1
ATOM 851 C C . PRO A 1 105 ? -9.855 -0.620 33.562 1.00 86.88 105 PRO A C 1
ATOM 853 O O . PRO A 1 105 ? -9.857 0.530 33.116 1.00 86.88 105 PRO A O 1
ATOM 856 N N . ALA A 1 106 ? -10.505 -1.624 32.965 1.00 74.56 106 ALA A N 1
ATOM 857 C CA . ALA A 1 106 ? -11.132 -1.509 31.643 1.00 74.56 106 ALA A CA 1
ATOM 858 C C . ALA A 1 106 ? -12.097 -0.313 31.529 1.00 74.56 106 ALA A C 1
ATOM 860 O O . ALA A 1 106 ? -12.055 0.420 30.541 1.00 74.56 106 ALA A O 1
ATOM 861 N N . ASP A 1 107 ? -12.893 -0.062 32.571 1.00 75.00 107 ASP A N 1
ATOM 862 C CA . ASP A 1 107 ? -13.845 1.055 32.613 1.00 75.00 107 ASP A CA 1
ATOM 863 C C . ASP A 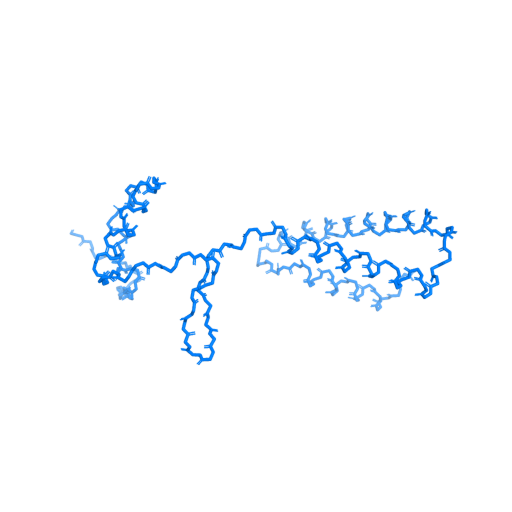1 107 ? -13.140 2.420 32.598 1.00 75.00 107 ASP A C 1
ATOM 865 O O . ASP A 1 107 ? -13.574 3.356 31.926 1.00 75.00 107 ASP A O 1
ATOM 869 N N . GLN A 1 108 ? -12.007 2.535 33.296 1.00 82.25 108 GLN A N 1
ATOM 870 C CA . GLN A 1 108 ? -11.219 3.768 33.334 1.00 82.25 108 GLN A CA 1
ATOM 871 C C . GLN A 1 108 ? -10.493 4.011 32.007 1.00 82.25 108 GLN A C 1
ATOM 873 O O . GLN A 1 108 ? -10.455 5.146 31.530 1.00 82.25 108 GLN A O 1
ATOM 878 N N . ALA A 1 109 ? -9.969 2.952 31.382 1.00 78.19 109 ALA A N 1
ATOM 879 C CA . ALA A 1 109 ? -9.359 3.027 30.058 1.00 78.19 109 ALA A CA 1
ATOM 880 C C . ALA A 1 109 ? -10.375 3.470 28.991 1.00 78.19 109 ALA A C 1
ATOM 882 O O . ALA A 1 109 ? -10.064 4.331 28.167 1.00 78.19 109 ALA A O 1
ATOM 883 N N . MET A 1 110 ? -11.604 2.942 29.047 1.00 73.44 110 MET A N 1
ATOM 884 C CA . MET A 1 110 ? -12.682 3.324 28.132 1.00 73.44 110 MET A CA 1
ATOM 885 C C . MET A 1 110 ? -13.070 4.797 28.297 1.00 73.44 110 MET A C 1
ATOM 887 O O . MET A 1 110 ? -13.137 5.526 27.311 1.00 73.44 110 MET A O 1
ATOM 891 N N . ASN A 1 111 ? -13.259 5.266 29.534 1.00 81.31 111 ASN A N 1
ATOM 892 C CA . ASN A 1 111 ? -13.598 6.667 29.800 1.00 81.31 111 ASN A CA 1
ATOM 893 C C . ASN A 1 111 ? -12.501 7.631 29.330 1.00 81.31 111 ASN A C 1
ATOM 895 O O . ASN A 1 111 ? -12.801 8.687 28.776 1.00 81.31 111 ASN A O 1
ATOM 899 N N . LYS A 1 112 ? -11.228 7.260 29.515 1.00 83.81 112 LYS A N 1
ATOM 900 C CA . LYS A 1 112 ? -10.090 8.049 29.034 1.00 83.81 112 LYS A CA 1
ATOM 901 C C . LYS A 1 112 ? -10.072 8.136 27.507 1.00 83.81 112 LYS A C 1
ATOM 903 O O . LYS A 1 112 ? -9.919 9.227 26.972 1.00 83.81 112 LYS A O 1
ATOM 908 N N . PHE A 1 113 ? -10.302 7.017 26.820 1.00 78.75 113 PHE A N 1
ATOM 909 C CA . PHE A 1 113 ? -10.385 6.984 25.360 1.00 78.75 113 PHE A CA 1
ATOM 910 C C . PHE A 1 113 ? -11.532 7.845 24.815 1.00 78.75 113 PHE A C 1
ATOM 912 O O . PHE A 1 113 ? -11.327 8.608 23.875 1.00 78.75 113 PHE A O 1
ATOM 919 N N . VAL A 1 114 ? -12.727 7.753 25.413 1.00 78.94 114 VAL A N 1
ATOM 920 C CA . VAL A 1 114 ? -13.885 8.575 25.016 1.00 78.94 114 VAL A CA 1
ATOM 921 C C . VAL A 1 114 ? -13.557 10.058 25.151 1.00 78.94 114 VAL A C 1
ATOM 923 O O . VAL A 1 114 ? -13.758 10.808 24.202 1.00 78.94 114 VAL A O 1
ATOM 926 N N . LYS A 1 115 ? -12.976 10.455 26.286 1.00 83.25 115 LYS A N 1
ATOM 927 C CA . LYS A 1 115 ? -12.578 11.839 26.541 1.00 83.25 115 LYS A CA 1
ATOM 928 C C . LYS A 1 115 ? -11.517 12.336 25.551 1.00 83.25 115 LYS A C 1
ATOM 930 O O . LYS A 1 115 ? -11.648 13.430 25.024 1.00 83.25 115 LYS A O 1
ATOM 935 N N . GLU A 1 116 ? -10.501 11.526 25.247 1.00 80.69 116 GLU A N 1
ATOM 936 C CA . GLU A 1 116 ? -9.470 11.875 24.257 1.00 80.69 116 GLU A CA 1
ATOM 937 C C . GLU A 1 116 ? -10.039 12.008 22.831 1.00 80.69 116 GLU A C 1
ATOM 939 O O . GLU A 1 116 ? -9.599 12.871 22.071 1.00 80.69 116 GLU A O 1
ATOM 944 N N . GLU A 1 117 ? -11.020 11.185 22.446 1.00 70.81 117 GLU A N 1
ATOM 945 C CA . GLU A 1 117 ? -11.713 11.318 21.155 1.00 70.81 117 GLU A CA 1
ATOM 946 C C . GLU A 1 117 ? -12.647 12.542 21.109 1.00 70.81 117 GLU A C 1
ATOM 948 O O . GLU A 1 117 ? -12.740 13.181 20.058 1.00 70.81 117 GLU A O 1
ATOM 953 N N . GLU A 1 118 ? -13.302 12.889 22.224 1.00 75.38 118 GLU A N 1
ATOM 954 C CA . GLU A 1 118 ? -14.076 14.132 22.373 1.00 75.38 118 GLU A CA 1
ATOM 955 C C . GLU A 1 118 ? -13.163 15.366 22.255 1.00 75.38 118 GLU A C 1
ATOM 957 O O . GLU A 1 118 ? -13.449 16.274 21.471 1.00 75.38 118 GLU A O 1
ATOM 962 N N . ASP A 1 119 ? -12.017 15.357 22.946 1.00 78.62 119 ASP A N 1
ATOM 963 C CA . ASP A 1 119 ? -11.009 16.426 22.924 1.00 78.62 119 ASP A CA 1
ATOM 964 C C . ASP A 1 119 ? -10.352 16.582 21.536 1.00 78.62 119 ASP A C 1
ATOM 966 O O . ASP A 1 119 ? -10.028 17.695 21.117 1.00 78.62 119 ASP A O 1
ATOM 970 N N . ARG A 1 120 ? -10.201 15.488 20.769 1.00 73.06 120 ARG A N 1
ATOM 971 C CA . ARG A 1 120 ? -9.721 15.513 19.370 1.00 73.06 120 ARG A CA 1
ATOM 972 C C . ARG A 1 120 ? -10.680 16.205 18.398 1.00 73.06 120 ARG A C 1
ATOM 974 O O . ARG A 1 120 ? -10.338 16.364 17.226 1.00 73.06 120 ARG A O 1
ATOM 981 N N . GLY A 1 121 ? -11.865 16.621 18.842 1.00 57.22 121 GLY A N 1
ATOM 982 C CA . GLY A 1 121 ? -12.763 17.440 18.035 1.00 57.22 121 GLY A CA 1
ATOM 983 C C . GLY A 1 121 ? -13.487 16.668 16.934 1.00 57.22 121 GLY A C 1
ATOM 984 O O . GLY A 1 121 ? -14.025 17.279 16.007 1.00 57.22 121 GLY A O 1
ATOM 985 N N . ARG A 1 122 ? -13.585 15.333 17.037 1.00 58.56 122 ARG A N 1
ATOM 986 C CA . ARG A 1 122 ? -14.709 14.630 16.408 1.00 58.56 122 ARG A CA 1
ATOM 987 C C . ARG A 1 122 ? -15.937 15.068 17.189 1.00 58.56 122 ARG A C 1
ATOM 989 O O . ARG A 1 122 ? -16.269 14.455 18.193 1.00 58.56 122 ARG A O 1
ATOM 996 N N . GLY A 1 123 ? -16.529 16.190 16.778 1.00 56.50 123 GLY A N 1
ATOM 997 C CA . GLY A 1 123 ? -17.699 16.779 17.421 1.00 56.50 123 GLY A CA 1
ATOM 998 C C . GLY A 1 123 ? -18.822 15.757 17.648 1.00 56.50 123 GLY A C 1
ATOM 999 O O . GLY A 1 123 ? -18.730 14.618 17.182 1.00 56.50 123 GLY A O 1
ATOM 1000 N N . PRO A 1 124 ? -19.898 16.146 18.352 1.00 58.31 124 PRO A N 1
ATOM 1001 C CA . PRO A 1 124 ? -20.975 15.232 18.720 1.00 58.31 124 PRO A CA 1
ATOM 1002 C C . PRO A 1 124 ? -21.378 14.371 17.524 1.00 58.31 124 PRO A C 1
ATOM 1004 O O . PRO A 1 124 ? -21.671 14.893 16.443 1.00 58.31 124 PRO A O 1
ATOM 1007 N N . ARG A 1 125 ? -21.316 13.042 17.699 1.00 56.69 125 ARG A N 1
ATOM 1008 C CA . ARG A 1 125 ? -21.687 12.100 16.642 1.00 56.69 125 ARG A CA 1
ATOM 1009 C C . ARG A 1 125 ? -23.077 12.479 16.152 1.00 56.69 125 ARG A C 1
ATOM 1011 O O . ARG A 1 125 ? -24.005 12.607 16.945 1.00 56.69 125 ARG A O 1
ATOM 1018 N N . TRP A 1 126 ? -23.210 12.687 14.848 1.00 55.62 126 TRP A N 1
ATOM 1019 C CA . TRP A 1 126 ? -24.508 12.974 14.262 1.00 55.62 126 TRP A CA 1
ATOM 1020 C C . TRP A 1 126 ? -25.420 11.756 14.450 1.00 55.62 126 TRP A C 1
ATOM 1022 O O . TRP A 1 126 ? -25.146 10.679 13.921 1.00 55.62 126 TRP A O 1
ATOM 1032 N N . GLU A 1 127 ? -26.492 11.926 15.220 1.00 55.00 127 GLU A N 1
ATOM 1033 C CA . GLU A 1 127 ? -27.486 10.892 15.496 1.00 55.00 127 GLU A CA 1
ATOM 1034 C C . GLU A 1 127 ? -28.863 11.377 15.038 1.00 55.00 127 GLU A C 1
ATOM 1036 O O . GLU A 1 127 ? -29.514 12.178 15.701 1.00 55.00 127 GLU A O 1
ATOM 1041 N N . ASN A 1 128 ? -29.347 10.873 13.903 1.00 54.78 128 ASN A N 1
ATOM 1042 C CA . ASN A 1 128 ? -30.669 11.221 13.372 1.00 54.78 128 ASN A CA 1
ATOM 1043 C C . ASN A 1 128 ? -31.757 10.189 13.710 1.00 54.78 128 ASN A C 1
ATOM 1045 O O . ASN A 1 128 ? -32.636 9.928 12.892 1.00 54.78 128 ASN A O 1
ATOM 1049 N N . GLY A 1 129 ? -31.671 9.517 14.861 1.00 60.16 129 GLY A N 1
ATOM 1050 C CA . GLY A 1 129 ? -32.608 8.453 15.258 1.00 60.16 129 GLY A CA 1
ATOM 1051 C C . GLY A 1 129 ? -32.533 7.159 14.426 1.00 60.16 129 GLY A C 1
ATOM 1052 O O . GLY A 1 129 ? -32.831 6.092 14.957 1.00 60.16 129 GLY A O 1
ATOM 1053 N N . ILE A 1 130 ? -32.075 7.234 13.172 1.00 57.28 130 ILE A N 1
ATOM 1054 C CA . ILE A 1 130 ? -31.904 6.126 12.224 1.00 57.28 130 ILE A CA 1
ATOM 1055 C C . ILE A 1 130 ? -30.505 5.516 12.379 1.00 57.28 130 ILE A C 1
ATOM 1057 O O . ILE A 1 130 ? -30.356 4.298 12.478 1.00 57.28 130 ILE A O 1
ATOM 1061 N N . ALA A 1 131 ? -29.468 6.351 12.474 1.00 52.44 131 ALA A N 1
ATOM 1062 C CA . ALA A 1 131 ? -28.081 5.919 12.632 1.00 52.44 131 ALA A CA 1
ATOM 1063 C C . ALA A 1 131 ? -27.693 5.654 14.103 1.00 52.44 131 ALA A C 1
ATOM 1065 O O . ALA A 1 131 ? -26.652 6.114 14.564 1.00 52.44 131 ALA A O 1
ATOM 1066 N N . LYS A 1 132 ? -28.518 4.915 14.861 1.00 57.66 132 LYS A N 1
ATOM 1067 C CA . LYS A 1 132 ? -28.152 4.499 16.226 1.00 57.66 132 LYS A CA 1
ATOM 1068 C C . LYS A 1 132 ? -27.316 3.210 16.210 1.00 57.66 132 LYS A C 1
ATOM 1070 O O . LYS A 1 132 ? -27.718 2.232 15.560 1.00 57.66 132 LYS A O 1
ATOM 1075 N N . PRO A 1 133 ? -26.192 3.148 16.947 1.00 49.62 133 PRO A N 1
ATOM 1076 C CA . PRO A 1 133 ? -25.434 1.912 17.107 1.00 49.62 133 PRO A CA 1
ATOM 1077 C C . PRO A 1 133 ? -26.329 0.832 17.740 1.00 49.62 133 PRO A C 1
ATOM 1079 O O . PRO A 1 133 ? -26.934 1.039 18.786 1.00 49.62 133 PRO A O 1
ATOM 1082 N N . GLY A 1 134 ? -26.464 -0.311 17.060 1.00 58.19 134 GLY A N 1
ATOM 1083 C CA . GLY A 1 134 ? -27.342 -1.421 17.461 1.00 58.19 134 GLY A CA 1
ATOM 1084 C C . GLY A 1 134 ? -28.597 -1.612 16.596 1.00 58.19 134 GLY A C 1
ATOM 1085 O O . GLY A 1 134 ? -29.078 -2.740 16.489 1.00 58.19 134 GLY A O 1
ATOM 1086 N N . LEU A 1 135 ? -29.081 -0.573 15.899 1.00 55.19 135 LEU A N 1
ATOM 1087 C CA . LEU A 1 135 ? -30.202 -0.700 14.947 1.00 55.19 135 LEU A CA 1
ATOM 1088 C C . LEU A 1 135 ? -29.754 -1.152 13.549 1.00 55.19 135 LEU A C 1
ATOM 1090 O O . LEU A 1 135 ? -30.505 -1.832 12.858 1.00 55.19 135 LEU A O 1
ATOM 1094 N N . MET A 1 136 ? -28.502 -0.882 13.164 1.00 52.47 136 MET A N 1
ATOM 1095 C CA . MET A 1 136 ? -27.951 -1.252 11.847 1.00 52.47 136 MET A CA 1
ATOM 1096 C C . MET A 1 136 ? -27.805 -2.769 11.614 1.00 52.47 136 MET A C 1
ATOM 1098 O O . MET A 1 136 ? -27.578 -3.198 10.487 1.00 52.47 136 MET A O 1
ATOM 1102 N N . ARG A 1 137 ? -27.919 -3.597 12.664 1.00 51.84 137 ARG A N 1
ATOM 1103 C CA . ARG A 1 137 ? -27.779 -5.066 12.594 1.00 51.84 137 ARG A CA 1
ATOM 1104 C C . ARG A 1 137 ? -29.091 -5.835 12.746 1.00 51.84 137 ARG A C 1
ATOM 1106 O O . ARG A 1 137 ? -29.064 -7.064 12.811 1.00 51.84 137 ARG A O 1
ATOM 1113 N N . ARG A 1 138 ? -30.238 -5.159 12.824 1.00 52.38 138 ARG A N 1
ATOM 1114 C CA . ARG A 1 138 ? -31.530 -5.850 12.880 1.00 52.38 138 ARG A CA 1
ATOM 1115 C C . ARG A 1 138 ? -32.087 -5.977 11.468 1.00 52.38 138 ARG A C 1
ATOM 1117 O O . ARG A 1 138 ? -32.326 -4.983 10.795 1.00 52.38 138 ARG A O 1
ATOM 1124 N N . TRP A 1 139 ? -32.273 -7.219 11.023 1.00 49.78 139 TRP A N 1
ATOM 1125 C CA . TRP A 1 139 ? -33.055 -7.535 9.833 1.00 49.78 139 TRP A CA 1
ATOM 1126 C C . TRP A 1 139 ? -34.474 -7.014 10.063 1.00 49.78 139 TRP A C 1
ATOM 1128 O O . TRP A 1 139 ? -35.249 -7.622 10.801 1.00 49.78 139 TRP A O 1
ATOM 1138 N N . PHE A 1 140 ? -34.804 -5.859 9.492 1.00 55.75 140 PHE A N 1
ATOM 1139 C CA . PHE A 1 140 ? -36.176 -5.369 9.499 1.00 55.75 140 PHE A CA 1
ATOM 1140 C C . PHE A 1 140 ? -37.016 -6.340 8.661 1.00 55.75 140 PHE A C 1
ATOM 1142 O O . PHE A 1 140 ? -36.763 -6.515 7.466 1.00 55.75 140 PHE A O 1
ATOM 1149 N N . LYS A 1 141 ? -37.977 -7.029 9.295 1.00 51.69 141 LYS A N 1
ATOM 1150 C CA . LYS A 1 141 ? -38.976 -7.826 8.572 1.00 51.69 141 LYS A CA 1
ATOM 1151 C C . LYS A 1 141 ? -39.755 -6.867 7.675 1.00 51.69 141 LYS A C 1
ATOM 1153 O O . LYS A 1 141 ? -40.346 -5.920 8.178 1.00 51.69 141 LYS A O 1
ATOM 1158 N N . ARG A 1 142 ? -39.716 -7.104 6.363 1.00 51.0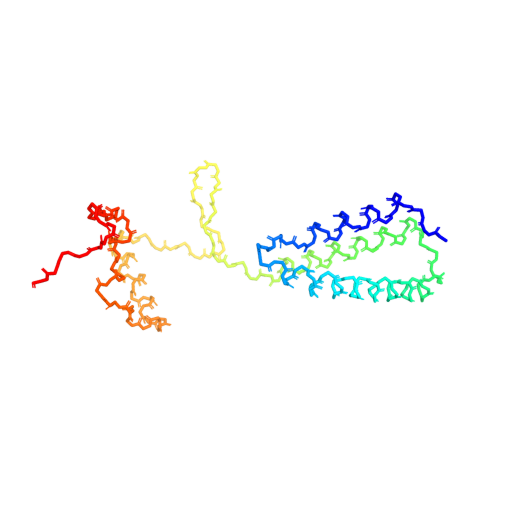0 142 ARG A N 1
ATOM 1159 C CA . ARG A 1 142 ? -40.534 -6.366 5.396 1.00 51.00 142 ARG A CA 1
ATOM 1160 C C . ARG A 1 142 ? -41.998 -6.749 5.564 1.00 51.00 142 ARG A C 1
ATOM 1162 O O . ARG A 1 142 ? -42.303 -7.914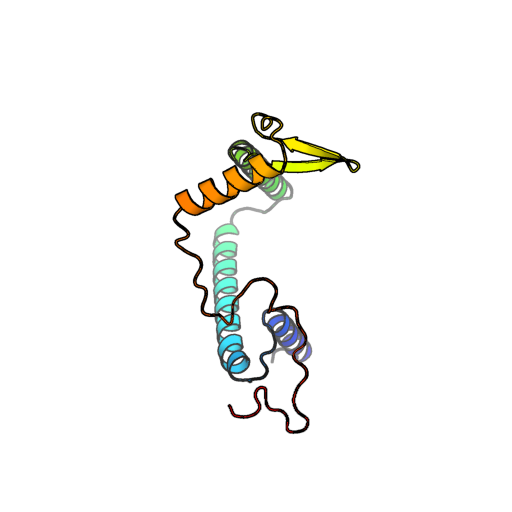 5.829 1.00 51.00 142 ARG A O 1
ATOM 1169 N N . ASN A 1 143 ? -42.881 -5.791 5.333 1.00 62.56 143 ASN A N 1
ATOM 1170 C CA . ASN A 1 143 ? -44.313 -6.038 5.241 1.00 62.56 143 ASN A CA 1
ATOM 1171 C C . ASN A 1 143 ? -44.556 -6.921 3.988 1.00 62.56 143 ASN A C 1
ATOM 1173 O O . ASN A 1 143 ? -43.744 -6.879 3.055 1.00 62.56 143 ASN A O 1
ATOM 1177 N N . PRO A 1 144 ? -45.651 -7.701 3.900 1.00 63.47 144 PRO A N 1
ATOM 1178 C CA . PRO A 1 144 ? -45.938 -8.569 2.744 1.00 63.47 144 PRO A CA 1
ATOM 1179 C C . PRO A 1 144 ? -45.984 -7.831 1.395 1.00 63.47 144 PRO A C 1
ATOM 1181 O O . PRO A 1 144 ? -45.793 -8.436 0.345 1.00 63.47 144 PRO A O 1
ATOM 1184 N N . HIS A 1 145 ? -46.197 -6.513 1.435 1.00 62.16 145 HIS A N 1
ATOM 1185 C CA . HIS A 1 145 ? -46.239 -5.614 0.281 1.00 62.16 145 HIS A CA 1
ATOM 1186 C C . HIS A 1 145 ? -44.893 -4.929 -0.031 1.00 62.16 145 HIS A C 1
ATOM 1188 O O . HIS A 1 145 ? -44.811 -4.128 -0.955 1.00 62.16 145 HIS A O 1
ATOM 1194 N N . GLY A 1 146 ? -43.824 -5.229 0.717 1.00 58.66 146 GLY A N 1
ATOM 1195 C CA . GLY A 1 146 ? -42.471 -4.725 0.456 1.00 58.66 146 GLY A CA 1
ATOM 1196 C C . GLY A 1 146 ? -42.127 -3.350 1.050 1.00 58.66 146 GLY A C 1
ATOM 1197 O O . GLY A 1 146 ? -41.016 -2.877 0.813 1.00 58.66 146 GLY A O 1
ATOM 1198 N N . GLY A 1 147 ? -43.027 -2.732 1.824 1.00 58.59 147 GLY A N 1
ATOM 1199 C CA . GLY A 1 147 ? -42.793 -1.484 2.569 1.00 58.59 147 GLY A CA 1
ATOM 1200 C C . GLY A 1 147 ? -42.141 -1.684 3.948 1.00 58.59 147 GLY A C 1
ATOM 1201 O O . GLY A 1 147 ? -41.989 -2.818 4.409 1.00 58.59 147 GLY A O 1
ATOM 1202 N N . PHE A 1 148 ? -41.738 -0.575 4.585 1.00 52.09 148 PHE A N 1
ATOM 1203 C CA . PHE A 1 148 ? -41.050 -0.551 5.891 1.00 52.09 148 PHE A CA 1
ATOM 1204 C C . PHE A 1 148 ? -41.902 -0.019 7.061 1.00 52.09 148 PHE A C 1
ATOM 1206 O O . PHE A 1 148 ? -41.534 -0.251 8.209 1.00 52.09 148 PHE A O 1
ATOM 1213 N N . PHE A 1 149 ? -43.012 0.676 6.797 1.00 54.62 149 PHE A N 1
ATOM 1214 C CA . PHE A 1 149 ? -43.906 1.243 7.812 1.00 54.62 149 PHE A CA 1
ATOM 1215 C C . PHE A 1 149 ? -45.352 0.969 7.390 1.00 54.62 149 PHE A C 1
ATOM 1217 O O . PHE A 1 149 ? -45.678 1.198 6.226 1.00 54.62 149 PHE A O 1
ATOM 1224 N N . ASP A 1 150 ? -46.191 0.476 8.303 1.00 48.69 150 ASP A N 1
ATOM 1225 C CA . ASP A 1 150 ? -47.641 0.654 8.163 1.00 48.69 150 ASP A CA 1
ATOM 1226 C C . ASP A 1 150 ? -47.961 2.078 8.651 1.00 48.69 150 ASP A C 1
ATOM 1228 O O . ASP A 1 150 ? -47.330 2.560 9.597 1.00 48.69 150 ASP A O 1
ATOM 1232 N N . GLU A 1 151 ? -48.842 2.780 7.937 1.00 48.66 151 GLU A N 1
ATOM 1233 C CA . GLU A 1 151 ? -49.187 4.183 8.197 1.00 48.66 151 GLU A CA 1
ATOM 1234 C C . GLU A 1 151 ? -49.662 4.385 9.651 1.00 48.66 151 GLU A C 1
ATOM 1236 O O . GLU A 1 151 ? -50.391 3.553 10.194 1.00 48.66 151 GLU A O 1
ATOM 1241 N N . LEU A 1 152 ? -49.178 5.471 10.271 1.00 43.16 152 LEU A N 1
ATOM 1242 C CA . LEU A 1 152 ? -49.494 5.927 11.635 1.00 43.16 152 LEU A CA 1
ATOM 1243 C C . LEU A 1 152 ? -50.984 6.229 11.830 1.00 43.16 152 LEU A C 1
ATOM 1245 O O . LEU A 1 152 ? -51.557 6.901 10.943 1.00 43.16 152 LEU A O 1
#

Foldseek 3Di:
DPDPVVVVVVVVVLPVVDDDDPVCPCCVPVSVVVVVVVVVVVVVVVVVVVVVVVDDCDPVVVVVVVVVVVVVVVVVVVPPQPDWDWDQDPNDTDIPRDDDDDDDDPVVVVVVVVVVVCVVPPPDPDCPVCPDPPNVPDPQDADPVRDRDDDD